Protein AF-A0A930A678-F1 (afdb_monomer_lite)

pLDDT: mean 94.31, std 3.95, range [73.94, 98.25]

Secondary structure (DSSP, 8-state):
-----------TTEEEEEEEEETTEEEEEEEESSS--EEEEETT--EEEEEESS----S-EEEE-S-SS-EEEEEES-BTTTB-TT-EEEEEEEETTEEEEE-

Sequence (103 aa):
MKVNKKVLGTLNKCYALAQVEFDGKNYLACAAEKEDPCYLYDYEGNFIEKLWDGPGGVMSLEQYLNQTYPTLLATWKFYSPNNGADSKIVYYLRKDGEWQIHT

Structure (mmCIF, N/CA/C/O backbone):
data_AF-A0A930A678-F1
#
_entry.id   AF-A0A930A678-F1
#
loop_
_atom_site.group_PDB
_atom_site.id
_atom_site.type_symbol
_atom_site.label_atom_id
_atom_site.label_alt_id
_atom_site.label_comp_id
_atom_site.label_asym_id
_atom_site.label_entity_id
_atom_site.label_seq_id
_atom_site.pdbx_PDB_ins_code
_atom_site.Cartn_x
_atom_site.Cartn_y
_atom_site.Cartn_z
_atom_site.occupancy
_atom_site.B_iso_or_equiv
_atom_site.auth_seq_id
_atom_site.auth_comp_id
_atom_site.auth_asym_id
_atom_site.auth_atom_id
_atom_site.pdbx_PDB_model_num
ATOM 1 N N . MET A 1 1 ? -4.840 -14.455 28.012 1.00 73.94 1 MET A N 1
ATOM 2 C CA . MET A 1 1 ? -5.355 -13.801 26.789 1.00 73.94 1 MET A CA 1
ATOM 3 C C . MET A 1 1 ? -5.968 -14.874 25.897 1.00 73.94 1 MET A C 1
ATOM 5 O O . MET A 1 1 ? -5.311 -15.885 25.687 1.00 73.94 1 MET A O 1
ATOM 9 N N . LYS A 1 2 ? -7.215 -14.717 25.434 1.00 86.62 2 LYS A N 1
ATOM 10 C CA . LYS A 1 2 ? -7.795 -15.583 24.390 1.00 86.62 2 LYS A CA 1
ATOM 11 C C . LYS A 1 2 ? -7.606 -14.868 23.053 1.00 86.62 2 LYS A C 1
ATOM 13 O O . LYS A 1 2 ? -8.099 -13.756 22.907 1.00 86.62 2 LYS A O 1
ATOM 18 N N . VAL A 1 3 ? -6.873 -15.474 22.124 1.00 89.62 3 VAL A N 1
ATOM 19 C CA . VAL A 1 3 ? -6.652 -14.935 20.773 1.00 89.62 3 VAL A CA 1
ATOM 20 C C . VAL A 1 3 ? -7.508 -15.736 19.796 1.00 89.62 3 VAL A C 1
ATOM 22 O O . VAL A 1 3 ? -7.491 -16.966 19.837 1.00 89.62 3 VAL A O 1
ATOM 25 N N . ASN A 1 4 ? -8.268 -15.052 18.940 1.00 90.06 4 ASN A N 1
ATOM 26 C CA . ASN A 1 4 ? -9.025 -15.669 17.853 1.00 90.06 4 ASN A CA 1
ATOM 27 C C . ASN A 1 4 ? -8.321 -15.372 16.523 1.00 90.06 4 ASN A C 1
ATOM 29 O O . ASN A 1 4 ? -8.000 -14.220 16.237 1.00 90.06 4 ASN A O 1
ATOM 33 N N . LYS A 1 5 ? -8.058 -16.410 15.725 1.00 92.00 5 LYS A N 1
ATOM 34 C CA . LYS A 1 5 ? -7.492 -16.260 14.383 1.00 92.00 5 LYS A CA 1
ATOM 35 C C . LYS A 1 5 ? -8.626 -16.083 13.373 1.00 92.00 5 LYS A C 1
ATOM 37 O O . LYS A 1 5 ? -9.414 -17.005 13.182 1.00 92.00 5 LYS A O 1
ATOM 42 N N . LYS A 1 6 ? -8.626 -14.956 12.660 1.00 92.06 6 LYS A N 1
ATOM 43 C CA . LYS A 1 6 ? -9.505 -14.683 11.514 1.00 92.06 6 LYS A CA 1
ATOM 44 C C . LYS A 1 6 ? -8.675 -14.640 10.229 1.00 92.06 6 LYS A C 1
ATOM 46 O O . LYS A 1 6 ? -7.603 -14.042 10.206 1.00 92.06 6 LYS A O 1
ATOM 51 N N . VAL A 1 7 ? -9.154 -15.286 9.168 1.00 94.88 7 VAL A N 1
ATOM 52 C CA . VAL A 1 7 ? -8.589 -15.128 7.819 1.00 94.88 7 VAL A CA 1
ATOM 53 C C . VAL A 1 7 ? -9.285 -13.934 7.171 1.00 94.88 7 VAL A C 1
ATOM 55 O O . VAL A 1 7 ? -10.506 -13.948 7.050 1.00 94.88 7 VAL A O 1
ATOM 58 N N . LEU A 1 8 ? -8.522 -12.904 6.799 1.00 94.56 8 LEU A N 1
ATOM 59 C CA . LEU A 1 8 ? -9.066 -11.665 6.220 1.00 94.56 8 LEU A CA 1
ATOM 60 C C . LEU A 1 8 ? -9.264 -11.755 4.700 1.00 94.56 8 LEU A C 1
ATOM 62 O O . LEU A 1 8 ? -10.141 -11.108 4.139 1.00 94.56 8 LEU A O 1
ATOM 66 N N . GLY A 1 9 ? -8.450 -12.568 4.027 1.00 94.06 9 GLY A N 1
ATOM 67 C CA . GLY A 1 9 ? -8.458 -12.709 2.577 1.00 94.06 9 GLY A CA 1
ATOM 68 C C . GLY A 1 9 ? -7.301 -13.569 2.084 1.00 94.06 9 GLY A C 1
ATOM 69 O O . GLY A 1 9 ? -6.598 -14.205 2.871 1.00 94.06 9 GLY A O 1
ATOM 70 N N . THR A 1 10 ? -7.113 -13.604 0.767 1.00 94.94 10 THR A N 1
ATOM 71 C CA . THR A 1 10 ? -5.986 -14.276 0.110 1.00 94.94 10 THR A CA 1
ATOM 72 C C . THR A 1 10 ? -5.342 -13.312 -0.877 1.00 94.94 10 THR A C 1
ATOM 74 O O . THR A 1 10 ? -6.031 -12.707 -1.694 1.00 94.94 10 THR A O 1
ATOM 77 N N . LEU A 1 11 ? -4.022 -13.178 -0.791 1.00 95.50 11 LEU A N 1
ATOM 78 C CA . LEU A 1 11 ? -3.205 -12.381 -1.697 1.00 95.50 11 LEU A CA 1
ATOM 79 C C . LEU A 1 11 ? -1.958 -13.199 -2.030 1.00 95.50 11 LEU A C 1
ATOM 81 O O . LEU A 1 11 ? -1.246 -13.653 -1.127 1.00 95.50 11 LEU A O 1
ATOM 85 N N . ASN A 1 12 ? -1.728 -13.435 -3.319 1.00 94.75 12 ASN A N 1
ATOM 86 C CA . ASN A 1 12 ? -0.567 -14.183 -3.769 1.00 94.75 12 ASN A CA 1
ATOM 87 C C . ASN A 1 12 ? 0.706 -13.438 -3.352 1.00 94.75 12 ASN A C 1
ATOM 89 O O . ASN A 1 12 ? 0.850 -12.250 -3.615 1.00 94.75 12 ASN A O 1
ATOM 93 N N . LYS A 1 13 ? 1.608 -14.140 -2.657 1.00 93.25 13 LYS A N 1
ATOM 94 C CA . LYS A 1 13 ? 2.859 -13.568 -2.130 1.00 93.25 13 LYS A CA 1
ATOM 95 C C . LYS A 1 13 ? 2.647 -12.230 -1.393 1.00 93.25 13 LYS A C 1
ATOM 97 O O . LYS A 1 13 ? 3.385 -11.277 -1.631 1.00 93.25 13 LYS A O 1
ATOM 102 N N . CYS A 1 14 ? 1.647 -12.165 -0.506 1.00 95.06 14 CYS A N 1
ATOM 103 C CA . CYS A 1 14 ? 1.481 -11.051 0.436 1.00 95.06 14 CYS A CA 1
ATOM 104 C C . CYS A 1 14 ? 2.786 -10.834 1.215 1.00 95.06 14 CYS A C 1
ATOM 106 O O . CYS A 1 14 ? 3.248 -11.759 1.889 1.00 95.06 14 CYS A O 1
ATOM 108 N N . TYR A 1 15 ? 3.383 -9.651 1.083 1.00 94.75 15 TYR A N 1
ATOM 109 C CA . TYR A 1 15 ? 4.739 -9.384 1.559 1.00 94.75 15 TYR A CA 1
ATOM 110 C C . TYR A 1 15 ? 4.814 -8.106 2.391 1.00 94.75 15 TYR A C 1
ATOM 112 O O . TYR A 1 15 ? 5.219 -8.160 3.550 1.00 94.75 15 TYR A O 1
ATOM 120 N N . ALA A 1 16 ? 4.394 -6.972 1.829 1.00 96.50 16 ALA A N 1
ATOM 121 C CA . ALA A 1 16 ? 4.449 -5.689 2.516 1.00 96.50 16 ALA A CA 1
ATOM 122 C C . ALA A 1 16 ? 3.115 -5.391 3.207 1.00 96.50 16 ALA A C 1
ATOM 124 O O . ALA A 1 16 ? 2.052 -5.470 2.586 1.00 96.50 16 ALA A O 1
ATOM 125 N N . LEU A 1 17 ? 3.183 -5.036 4.489 1.00 97.12 17 LEU A N 1
ATOM 126 C CA . LEU A 1 17 ? 2.041 -4.632 5.301 1.00 97.12 17 LEU A CA 1
ATOM 127 C C . LEU A 1 17 ? 2.303 -3.241 5.875 1.00 97.12 17 LEU A C 1
ATOM 129 O O . LEU A 1 17 ? 3.418 -2.987 6.321 1.00 97.12 17 LEU A O 1
ATOM 133 N N . ALA A 1 18 ? 1.283 -2.387 5.929 1.00 97.50 18 ALA A N 1
ATOM 134 C CA . ALA A 1 18 ? 1.382 -1.072 6.560 1.00 97.50 18 ALA A CA 1
ATOM 135 C C . ALA A 1 18 ? 0.148 -0.757 7.398 1.00 97.50 18 ALA A C 1
ATOM 137 O O . ALA A 1 18 ? -0.978 -1.073 7.006 1.00 97.50 18 ALA A O 1
ATOM 138 N N . GLN A 1 19 ? 0.363 -0.098 8.536 1.00 96.88 19 GLN A N 1
ATOM 139 C CA . GLN A 1 19 ? -0.720 0.568 9.251 1.00 96.88 19 GLN A CA 1
ATOM 140 C C . GLN A 1 19 ? -1.000 1.895 8.555 1.00 96.88 19 GLN A C 1
ATOM 142 O O . GLN A 1 19 ? -0.073 2.638 8.234 1.00 96.88 19 GLN A O 1
ATOM 147 N N . VAL A 1 20 ? -2.273 2.164 8.295 1.00 97.12 20 VAL A N 1
ATOM 148 C CA . VAL A 1 20 ? -2.711 3.364 7.588 1.00 97.12 20 VAL A CA 1
ATOM 149 C C . VAL A 1 20 ? -3.823 4.027 8.381 1.00 97.12 20 VAL A C 1
ATOM 151 O O . VAL A 1 20 ? -4.803 3.377 8.733 1.00 97.12 20 VAL A O 1
ATOM 154 N N . GLU A 1 21 ? -3.698 5.325 8.622 1.00 96.12 21 GLU A N 1
ATOM 155 C CA . GLU A 1 21 ? -4.701 6.133 9.304 1.00 96.12 21 GLU A CA 1
ATOM 156 C C . GLU A 1 21 ? -5.250 7.224 8.379 1.00 96.12 21 GLU A C 1
ATOM 158 O O . GLU A 1 21 ? -4.504 8.032 7.823 1.00 96.12 21 GLU A O 1
ATOM 163 N N . PHE A 1 22 ? -6.570 7.271 8.215 1.00 94.88 22 PHE A N 1
ATOM 164 C CA . PHE A 1 22 ? -7.266 8.403 7.603 1.00 94.88 22 PHE A CA 1
ATOM 165 C C . PHE A 1 22 ? -8.717 8.452 8.071 1.00 94.88 22 PHE A C 1
ATOM 167 O O . PHE A 1 22 ? -9.273 7.448 8.517 1.00 94.88 22 PHE A O 1
ATOM 174 N N . ASP A 1 23 ? -9.336 9.629 7.982 1.00 92.00 23 ASP A N 1
ATOM 175 C CA . ASP A 1 23 ? -10.732 9.857 8.377 1.00 92.00 23 ASP A CA 1
ATOM 176 C C . ASP A 1 23 ? -11.043 9.355 9.811 1.00 92.00 23 ASP A C 1
ATOM 178 O O . ASP A 1 23 ? -12.135 8.863 10.101 1.00 92.00 23 ASP A O 1
ATOM 182 N N . GLY A 1 24 ? -10.054 9.455 10.714 1.00 93.50 24 GLY A N 1
ATOM 183 C CA . GLY A 1 24 ? -10.147 9.039 12.121 1.00 93.50 24 GLY A CA 1
ATOM 184 C C . GLY A 1 24 ? -10.208 7.523 12.350 1.00 93.50 24 GLY A C 1
ATOM 185 O O . GLY A 1 24 ? -10.631 7.085 13.421 1.00 93.50 24 GLY A O 1
ATOM 186 N N . LYS A 1 25 ? -9.835 6.714 11.352 1.00 96.31 25 LYS A N 1
ATOM 187 C CA . LYS A 1 25 ? -9.869 5.248 11.402 1.00 96.31 25 LYS A CA 1
ATOM 188 C C . LYS A 1 25 ? -8.511 4.646 11.064 1.00 96.31 25 LYS A C 1
ATOM 190 O O . LYS A 1 25 ? -7.752 5.211 10.283 1.00 96.31 25 LYS A O 1
ATOM 195 N N . ASN A 1 26 ? -8.259 3.468 11.632 1.00 97.44 26 ASN A N 1
ATOM 196 C CA . ASN A 1 26 ? -7.065 2.670 11.380 1.00 97.44 26 ASN A CA 1
ATOM 197 C C . ASN A 1 26 ? -7.366 1.522 10.421 1.00 97.44 26 ASN A C 1
ATOM 199 O O . ASN A 1 26 ? -8.393 0.845 10.539 1.00 97.44 26 ASN A O 1
ATOM 203 N N . TYR A 1 27 ? -6.419 1.276 9.530 1.00 98.00 27 TYR A N 1
ATOM 204 C CA . TYR A 1 27 ? -6.495 0.274 8.487 1.00 98.00 27 TYR A CA 1
ATOM 205 C C . TYR A 1 27 ? -5.177 -0.490 8.367 1.00 98.00 27 TYR A C 1
ATOM 207 O O . TYR A 1 27 ? -4.115 -0.028 8.786 1.00 98.00 27 TYR A O 1
ATOM 215 N N . LEU A 1 28 ? -5.257 -1.670 7.765 1.00 97.94 28 LEU A N 1
ATOM 216 C CA . LEU A 1 28 ? -4.135 -2.510 7.386 1.00 97.94 28 LEU A CA 1
ATOM 217 C C . LEU A 1 28 ? -4.085 -2.592 5.860 1.00 97.94 28 LEU A C 1
ATOM 219 O O . LEU A 1 28 ? -4.970 -3.186 5.240 1.00 97.94 28 LEU A O 1
ATOM 223 N N . ALA A 1 29 ? -3.050 -2.010 5.265 1.00 97.88 29 ALA A N 1
ATOM 224 C CA . ALA A 1 29 ? -2.749 -2.192 3.855 1.00 97.88 29 ALA A CA 1
ATOM 225 C C . ALA A 1 29 ? -1.885 -3.445 3.666 1.00 97.88 29 ALA A C 1
ATOM 227 O O . ALA A 1 29 ? -0.934 -3.664 4.415 1.00 97.88 29 ALA A O 1
ATOM 228 N N . CYS A 1 30 ? -2.214 -4.254 2.664 1.00 97.81 30 CYS A N 1
ATOM 229 C CA . CYS A 1 30 ? -1.563 -5.522 2.349 1.00 97.81 30 CYS A CA 1
ATOM 230 C C . CYS A 1 30 ? -1.190 -5.540 0.867 1.00 97.81 30 CYS A C 1
ATOM 232 O O . CYS A 1 30 ? -2.083 -5.498 0.022 1.00 97.81 30 CYS A O 1
ATOM 234 N N . ALA A 1 31 ? 0.097 -5.620 0.538 1.00 97.19 31 ALA A N 1
ATOM 235 C CA . ALA A 1 31 ? 0.590 -5.607 -0.834 1.00 97.19 31 ALA A CA 1
ATOM 236 C C . ALA A 1 31 ? 1.460 -6.826 -1.153 1.00 97.19 31 ALA A C 1
ATOM 238 O O . ALA A 1 31 ? 2.107 -7.421 -0.283 1.00 97.19 31 ALA A O 1
ATOM 239 N N . ALA A 1 32 ? 1.464 -7.204 -2.427 1.00 94.56 32 ALA A N 1
ATOM 240 C CA . ALA A 1 32 ? 2.161 -8.383 -2.904 1.00 94.56 32 ALA A CA 1
ATOM 241 C C . ALA A 1 32 ? 3.566 -8.097 -3.446 1.00 94.56 32 ALA A C 1
ATOM 243 O O . ALA A 1 32 ? 3.846 -7.054 -4.037 1.00 94.56 32 ALA A O 1
ATOM 244 N N . GLU A 1 33 ? 4.424 -9.110 -3.334 1.00 92.94 33 GLU A N 1
ATOM 245 C CA . GLU A 1 33 ? 5.750 -9.163 -3.961 1.00 92.94 33 GLU A CA 1
ATOM 246 C C . GLU A 1 33 ? 5.686 -9.356 -5.493 1.00 92.94 33 GLU A C 1
ATOM 248 O O . GLU A 1 33 ? 6.669 -9.149 -6.199 1.00 92.94 33 GLU A O 1
ATOM 253 N N . LYS A 1 34 ? 4.553 -9.829 -6.026 1.00 91.88 34 LYS A N 1
ATOM 254 C CA . LYS A 1 34 ? 4.341 -10.100 -7.463 1.00 91.88 34 LYS A CA 1
ATOM 255 C C . LYS A 1 34 ? 3.453 -9.029 -8.088 1.00 91.88 34 LYS A C 1
ATOM 257 O O . LYS A 1 34 ? 3.341 -7.963 -7.517 1.00 91.88 34 LYS A O 1
ATOM 262 N N . GLU A 1 35 ? 2.869 -9.272 -9.256 1.00 93.44 35 GLU A N 1
ATOM 263 C CA . GLU A 1 35 ? 2.039 -8.298 -9.996 1.00 93.44 35 GLU A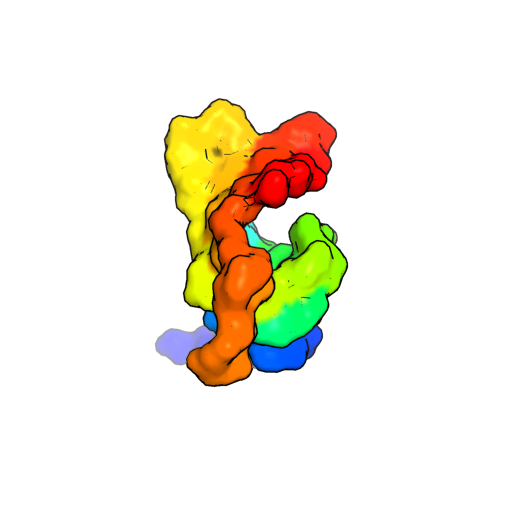 CA 1
ATOM 264 C C . GLU A 1 35 ? 0.660 -8.040 -9.357 1.00 93.44 35 GLU A C 1
ATOM 266 O O . GLU A 1 35 ? -0.155 -7.305 -9.905 1.00 93.44 35 GLU A O 1
ATOM 271 N N . ASP A 1 36 ? 0.384 -8.683 -8.226 1.00 94.88 36 ASP A N 1
ATOM 272 C CA . ASP A 1 36 ? -0.899 -8.666 -7.538 1.00 94.88 36 ASP A CA 1
ATOM 273 C C . ASP A 1 36 ? -1.201 -7.306 -6.852 1.00 94.88 36 ASP A C 1
ATOM 275 O O . ASP A 1 36 ? -0.287 -6.526 -6.559 1.00 94.88 36 ASP A O 1
ATOM 279 N N . PRO A 1 37 ? -2.486 -7.023 -6.564 1.00 96.12 37 PRO A N 1
ATOM 280 C CA . PRO A 1 37 ? -2.947 -5.736 -6.037 1.00 96.12 37 PRO A CA 1
ATOM 281 C C . PRO A 1 37 ? -2.499 -5.430 -4.602 1.00 96.12 37 PRO A C 1
ATOM 283 O O . PRO A 1 37 ? -1.981 -6.284 -3.877 1.00 96.12 37 PRO A O 1
ATOM 286 N N . CYS A 1 38 ? -2.804 -4.206 -4.158 1.00 97.19 38 CYS A N 1
ATOM 287 C CA . CYS A 1 38 ? -2.807 -3.849 -2.741 1.00 97.19 38 CYS A CA 1
ATOM 288 C C . CYS A 1 38 ? -4.231 -3.700 -2.200 1.00 97.19 38 CYS A C 1
ATOM 290 O O . CYS A 1 38 ? -5.058 -2.973 -2.756 1.00 97.19 38 CYS A O 1
ATOM 292 N N . TYR A 1 39 ? -4.508 -4.389 -1.096 1.00 97.94 39 TYR A N 1
ATOM 293 C CA . TYR A 1 39 ? -5.796 -4.379 -0.411 1.00 97.94 39 TYR A CA 1
ATOM 294 C C . TYR A 1 39 ? -5.731 -3.589 0.886 1.00 97.94 39 TYR A C 1
ATOM 296 O O . TYR A 1 39 ? -4.719 -3.626 1.581 1.00 97.94 39 TYR A O 1
ATOM 304 N N . LEU A 1 40 ? -6.839 -2.944 1.235 1.00 97.88 40 LEU A N 1
ATOM 305 C CA . LEU A 1 40 ? -7.026 -2.252 2.499 1.00 97.88 40 LEU A CA 1
ATOM 306 C C . LEU A 1 40 ? -8.099 -2.963 3.329 1.00 97.88 40 LEU A C 1
ATOM 308 O O . LEU A 1 40 ? -9.198 -3.236 2.841 1.00 97.88 40 LEU A O 1
ATOM 312 N N . TYR A 1 41 ? -7.786 -3.233 4.592 1.00 98.25 41 TYR A N 1
ATOM 313 C CA . TYR A 1 41 ? -8.705 -3.813 5.569 1.00 98.25 41 TYR A CA 1
ATOM 314 C C . TYR A 1 41 ? -8.848 -2.894 6.778 1.00 98.25 41 TYR A C 1
ATOM 316 O O . TYR A 1 41 ? -7.894 -2.217 7.144 1.00 98.25 41 TYR A O 1
ATOM 324 N N . ASP A 1 42 ? -10.002 -2.890 7.439 1.00 97.06 42 ASP A N 1
ATOM 325 C CA . ASP A 1 42 ? -10.105 -2.316 8.785 1.00 97.06 42 ASP A CA 1
ATOM 326 C C . ASP A 1 42 ? -9.615 -3.306 9.859 1.00 97.06 42 ASP A C 1
ATOM 328 O O . ASP A 1 42 ? -9.304 -4.472 9.590 1.00 97.06 42 ASP A O 1
ATOM 332 N N . TYR A 1 43 ? -9.549 -2.847 11.109 1.00 94.81 43 TYR A N 1
ATOM 333 C CA . TYR A 1 43 ? -9.106 -3.677 12.236 1.00 94.81 43 TYR A CA 1
ATOM 334 C C . TYR A 1 43 ? -10.168 -4.676 12.727 1.00 94.81 43 TYR A C 1
ATOM 336 O O . TYR A 1 43 ? -9.844 -5.579 13.499 1.00 94.81 43 TYR A O 1
ATOM 344 N N . GLU A 1 44 ? -11.413 -4.580 12.252 1.00 94.38 44 GLU A N 1
ATOM 345 C CA . GLU A 1 44 ? -12.421 -5.635 12.422 1.00 94.38 44 GLU A CA 1
ATOM 346 C C . GLU A 1 44 ? -12.226 -6.768 11.396 1.00 94.38 44 GLU A C 1
ATOM 348 O O . GLU A 1 44 ? -12.802 -7.859 11.515 1.00 94.38 44 GLU A O 1
ATOM 353 N N . GLY A 1 45 ? -11.355 -6.554 10.409 1.00 94.50 45 GLY A N 1
ATOM 354 C CA . GLY A 1 45 ? -11.011 -7.504 9.368 1.00 94.50 45 GLY A CA 1
ATOM 355 C C . GLY A 1 45 ? -11.983 -7.493 8.194 1.00 94.50 45 GLY A C 1
ATOM 356 O O . GLY A 1 45 ? -12.145 -8.530 7.548 1.00 94.50 45 GLY A O 1
ATOM 357 N N . ASN A 1 46 ? -12.672 -6.377 7.959 1.00 96.94 46 ASN A N 1
ATOM 358 C CA . ASN A 1 46 ? -13.496 -6.170 6.777 1.00 96.94 46 ASN A CA 1
ATOM 359 C C . ASN A 1 46 ? -12.632 -5.624 5.639 1.00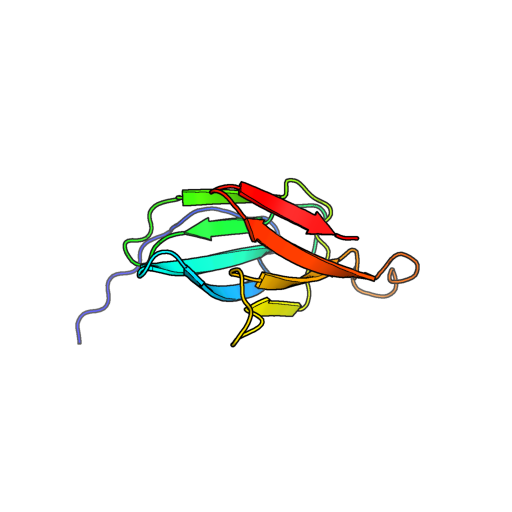 96.94 46 ASN A C 1
ATOM 361 O O . A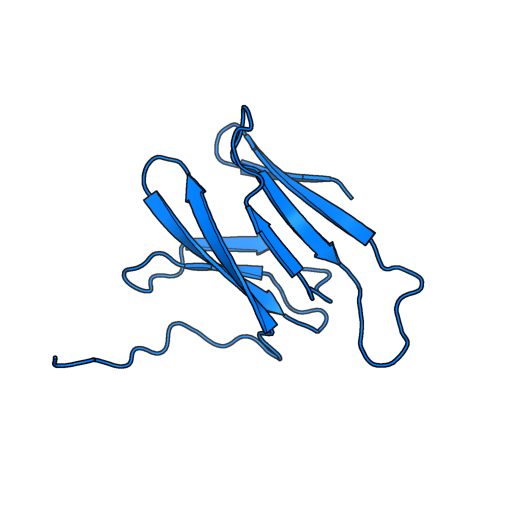SN A 1 46 ? -11.749 -4.796 5.857 1.00 96.94 46 ASN A O 1
ATOM 365 N N . PHE A 1 47 ? -12.889 -6.091 4.418 1.00 97.56 47 PHE A N 1
ATOM 366 C CA . PHE A 1 47 ? -12.299 -5.507 3.217 1.00 97.56 47 PHE A CA 1
ATOM 367 C C . PHE A 1 47 ? -12.911 -4.125 2.972 1.00 97.56 47 PHE A C 1
ATOM 369 O O . PHE A 1 47 ? -14.135 -3.999 2.950 1.00 97.56 47 PHE A O 1
ATOM 376 N N . ILE A 1 48 ? -12.067 -3.114 2.785 1.00 97.00 48 ILE A N 1
ATOM 377 C CA . ILE A 1 48 ? -12.491 -1.728 2.568 1.00 97.00 48 ILE A CA 1
ATOM 378 C C . ILE A 1 48 ? -12.433 -1.398 1.088 1.00 97.00 48 ILE A C 1
ATOM 380 O O . ILE A 1 48 ? -13.450 -1.089 0.472 1.00 97.00 48 ILE A O 1
ATOM 384 N N . GLU A 1 49 ? -11.243 -1.498 0.509 1.00 96.12 49 GLU A N 1
ATOM 385 C CA . GLU A 1 49 ? -11.021 -1.182 -0.891 1.00 96.12 49 GLU A CA 1
ATOM 386 C C . GLU A 1 49 ? -9.735 -1.824 -1.403 1.00 96.12 49 GLU A C 1
ATOM 388 O O . GLU A 1 49 ? -8.916 -2.375 -0.659 1.00 96.12 49 GLU A O 1
ATOM 393 N N . LYS A 1 50 ? -9.561 -1.735 -2.716 1.00 96.00 50 LYS A N 1
ATOM 394 C CA . LYS A 1 50 ? -8.302 -2.018 -3.379 1.00 96.00 50 LYS A CA 1
ATOM 395 C C . LYS A 1 50 ? -7.625 -0.679 -3.652 1.00 96.00 50 LYS A C 1
ATOM 397 O O . LYS A 1 50 ? -8.177 0.121 -4.398 1.00 96.00 50 LYS A O 1
ATOM 402 N N . LEU A 1 51 ? -6.446 -0.460 -3.074 1.00 95.62 51 LEU A N 1
ATOM 403 C CA . LEU A 1 51 ? -5.698 0.782 -3.278 1.00 95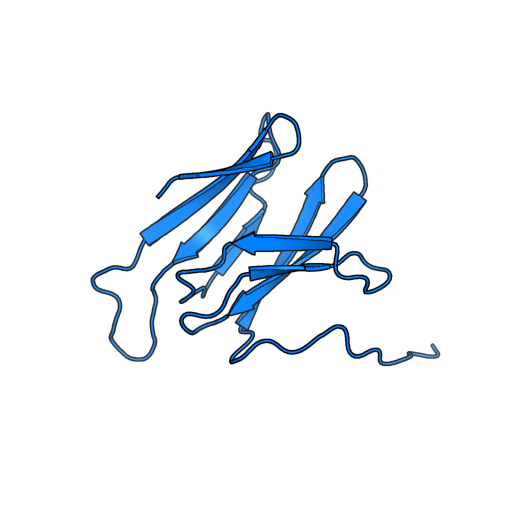.62 51 LEU A CA 1
ATOM 404 C C . LEU A 1 51 ? -5.174 0.879 -4.718 1.00 95.62 51 LEU A C 1
ATOM 406 O O . LEU A 1 51 ? -5.146 1.962 -5.292 1.00 95.62 51 LEU A O 1
ATOM 410 N N . TRP A 1 52 ? -4.784 -0.258 -5.306 1.00 94.50 52 TRP A N 1
ATOM 411 C CA . TRP A 1 52 ? -4.434 -0.377 -6.723 1.00 94.50 52 TRP A CA 1
ATOM 412 C C . TRP A 1 52 ? -4.524 -1.816 -7.229 1.00 94.50 52 TRP A C 1
ATOM 414 O O . TRP A 1 52 ? -4.324 -2.768 -6.472 1.00 94.50 52 TRP A O 1
ATOM 424 N N . ASP A 1 53 ? -4.789 -1.969 -8.528 1.00 93.69 53 ASP A N 1
ATOM 425 C CA . ASP A 1 53 ? -4.791 -3.260 -9.232 1.00 93.69 53 ASP A CA 1
ATOM 426 C C . ASP A 1 53 ? -3.394 -3.818 -9.486 1.00 93.69 53 ASP A C 1
ATOM 428 O O . ASP A 1 53 ? -3.198 -5.028 -9.456 1.00 93.69 53 ASP A O 1
ATOM 432 N N . GLY A 1 54 ? -2.438 -2.928 -9.720 1.00 90.12 54 GLY A N 1
ATOM 433 C CA . GLY A 1 54 ? -1.061 -3.251 -10.038 1.00 90.12 54 GLY A CA 1
ATOM 434 C C . GLY A 1 54 ? -0.340 -2.018 -10.596 1.00 90.12 54 GLY A C 1
ATOM 435 O O . GLY A 1 54 ? -0.975 -0.983 -10.823 1.00 90.12 54 GLY A O 1
ATOM 436 N N . PRO A 1 55 ? 0.972 -2.112 -10.849 1.00 92.50 55 PRO A N 1
ATOM 437 C CA . PRO A 1 55 ? 1.827 -3.263 -10.566 1.00 92.50 55 PRO A CA 1
ATOM 438 C C . PRO A 1 55 ? 1.972 -3.518 -9.060 1.00 92.50 55 PRO A C 1
ATOM 440 O O . PRO A 1 55 ? 1.689 -2.646 -8.237 1.00 92.50 55 PRO A O 1
ATOM 443 N N . GLY A 1 56 ? 2.428 -4.715 -8.703 1.00 91.81 56 GLY A N 1
ATOM 444 C CA . GLY A 1 56 ? 2.919 -4.977 -7.355 1.00 91.81 56 GLY A CA 1
ATOM 445 C C . GLY A 1 56 ? 4.442 -4.861 -7.310 1.00 91.81 56 GLY A C 1
ATOM 446 O O . GLY A 1 56 ? 5.001 -3.825 -7.677 1.00 91.81 56 GLY A O 1
ATOM 447 N N . GLY A 1 57 ? 5.135 -5.891 -6.828 1.00 95.06 57 GLY A N 1
ATOM 448 C CA . GLY A 1 57 ? 6.576 -5.806 -6.566 1.00 95.06 57 GLY A CA 1
ATOM 449 C C . GLY A 1 57 ? 6.860 -4.907 -5.370 1.00 95.06 57 GLY A C 1
ATOM 450 O O . GLY A 1 57 ? 7.827 -4.143 -5.382 1.00 95.06 57 GLY A O 1
ATOM 451 N N . VAL A 1 58 ? 5.962 -4.956 -4.381 1.00 96.56 58 VAL A N 1
ATOM 452 C CA . VAL A 1 58 ? 5.982 -4.083 -3.215 1.00 96.56 58 VAL A CA 1
ATOM 453 C C . VAL A 1 58 ? 6.814 -4.717 -2.122 1.00 96.56 58 VAL A C 1
ATOM 455 O O . VAL A 1 58 ? 6.398 -5.681 -1.483 1.00 96.56 58 VAL A O 1
ATOM 458 N N . MET A 1 59 ? 7.996 -4.148 -1.906 1.00 94.12 59 MET A N 1
ATOM 459 C CA . MET A 1 59 ? 8.926 -4.575 -0.856 1.00 94.12 59 MET A CA 1
ATOM 460 C C . MET A 1 59 ? 8.874 -3.676 0.376 1.00 94.12 59 MET A C 1
ATOM 462 O O . MET A 1 59 ? 9.331 -4.055 1.452 1.00 94.12 59 MET A O 1
ATOM 466 N N . SER A 1 60 ? 8.349 -2.466 0.223 1.00 95.56 60 SER A N 1
ATOM 467 C CA . SER A 1 60 ? 8.166 -1.504 1.302 1.00 95.56 60 SER A CA 1
ATOM 468 C C . SER A 1 60 ? 6.889 -0.732 1.031 1.00 95.56 60 SER A C 1
ATOM 470 O O . SER A 1 60 ? 6.659 -0.297 -0.098 1.00 95.56 60 SER A O 1
ATOM 472 N N . LEU A 1 61 ? 6.067 -0.598 2.062 1.00 97.69 61 LEU A N 1
ATOM 473 C CA . LEU A 1 61 ? 4.820 0.146 2.052 1.00 97.69 61 LEU A CA 1
ATOM 474 C C . LEU A 1 61 ? 4.718 0.834 3.403 1.00 97.69 61 LEU A C 1
ATOM 476 O O . LEU A 1 61 ? 4.772 0.153 4.419 1.00 97.69 61 LEU A O 1
ATOM 480 N N . GLU A 1 62 ? 4.601 2.154 3.413 1.00 97.75 62 GLU A N 1
ATOM 481 C CA . GLU A 1 62 ? 4.533 2.934 4.647 1.00 97.75 62 GLU A CA 1
ATOM 482 C C . GLU A 1 62 ? 3.631 4.148 4.460 1.00 97.75 62 GLU A C 1
ATOM 484 O O . GLU A 1 62 ? 3.537 4.713 3.367 1.00 97.75 62 GLU A O 1
ATOM 489 N N . GLN A 1 63 ? 2.995 4.591 5.541 1.00 97.69 63 GLN A N 1
ATOM 490 C CA . GLN A 1 63 ? 2.301 5.870 5.536 1.00 97.69 63 GLN A CA 1
ATOM 491 C C . GLN A 1 63 ? 3.289 7.018 5.760 1.00 97.69 63 GLN A C 1
ATOM 493 O O . GLN A 1 63 ? 4.034 7.039 6.741 1.00 97.69 63 GLN A O 1
ATOM 498 N N . TYR A 1 64 ? 3.268 8.014 4.873 1.00 96.31 64 TYR A N 1
ATOM 499 C CA . TYR A 1 64 ? 4.019 9.245 5.071 1.00 96.31 64 TYR A CA 1
ATOM 500 C C . TYR A 1 64 ? 3.239 10.187 5.989 1.00 96.31 64 TYR A C 1
ATOM 502 O O . TYR A 1 64 ? 2.194 10.730 5.626 1.00 96.31 64 TYR A O 1
ATOM 510 N N . LEU A 1 65 ? 3.743 10.340 7.210 1.00 94.12 65 LEU A N 1
ATOM 511 C CA . LEU A 1 65 ? 3.089 11.106 8.266 1.00 94.12 65 LEU A CA 1
ATOM 512 C C . LEU A 1 65 ? 3.223 12.624 8.056 1.00 94.12 65 LEU A C 1
ATOM 514 O O . LEU A 1 65 ? 4.099 13.108 7.334 1.00 94.12 65 LEU A O 1
ATOM 518 N N . ASN A 1 66 ? 2.370 13.380 8.753 1.00 92.56 66 ASN A N 1
ATOM 519 C CA . ASN A 1 66 ? 2.380 14.850 8.803 1.00 92.56 66 ASN A CA 1
ATOM 520 C C . ASN A 1 66 ? 2.183 15.539 7.441 1.00 92.56 66 ASN A C 1
ATOM 522 O O . ASN A 1 66 ? 2.710 16.626 7.209 1.00 92.56 66 ASN A O 1
ATOM 526 N N . GLN A 1 67 ? 1.429 14.905 6.543 1.00 94.44 67 GLN A N 1
ATOM 527 C CA . GLN A 1 67 ? 1.056 15.466 5.246 1.00 94.44 67 GLN A CA 1
ATOM 528 C C . GLN A 1 67 ? -0.325 16.125 5.305 1.00 94.44 67 GLN A C 1
ATOM 530 O O . GLN A 1 67 ? -1.174 15.734 6.104 1.00 94.44 67 GLN A O 1
ATOM 535 N N . THR A 1 68 ? -0.574 17.094 4.418 1.00 94.69 68 THR A N 1
ATOM 536 C CA . THR A 1 68 ? -1.893 17.741 4.266 1.00 94.69 68 THR A CA 1
ATOM 537 C C . THR A 1 68 ? -2.997 16.734 3.937 1.00 94.69 68 THR A C 1
ATOM 539 O O . THR A 1 68 ? -4.133 16.892 4.374 1.00 94.69 68 THR A O 1
ATOM 542 N N . TYR A 1 69 ? -2.655 15.701 3.170 1.00 96.38 69 TYR A N 1
ATOM 543 C CA . TYR A 1 69 ? -3.547 14.617 2.778 1.00 96.38 69 TYR A CA 1
ATOM 544 C C . TYR A 1 69 ? -2.929 13.279 3.198 1.00 96.38 69 TYR A C 1
ATOM 546 O O . TYR A 1 69 ? -1.700 13.148 3.129 1.00 96.38 69 TYR A O 1
ATOM 554 N N . PRO A 1 70 ? -3.730 12.269 3.586 1.00 96.88 70 PRO A N 1
ATOM 555 C CA . PRO A 1 70 ? -3.213 10.929 3.838 1.00 96.88 70 PRO A CA 1
ATOM 556 C C . PRO A 1 70 ? -2.388 10.445 2.647 1.00 96.88 70 PRO A C 1
ATOM 558 O O . PRO A 1 70 ? -2.858 10.468 1.511 1.00 96.88 70 PRO A O 1
ATOM 561 N N . THR A 1 71 ? -1.139 10.063 2.903 1.00 97.62 71 THR A N 1
ATOM 562 C CA . THR A 1 71 ? -0.179 9.734 1.847 1.00 97.62 71 THR A CA 1
ATOM 563 C C . THR A 1 71 ? 0.478 8.396 2.137 1.00 97.62 71 THR A C 1
ATOM 565 O O . THR A 1 71 ? 1.009 8.209 3.228 1.00 97.62 71 THR A O 1
ATOM 568 N N . LEU A 1 72 ? 0.485 7.480 1.172 1.00 97.44 72 LEU A N 1
ATOM 569 C CA . LEU A 1 72 ? 1.259 6.238 1.247 1.00 97.44 72 LEU A CA 1
ATOM 570 C C . LEU A 1 72 ? 2.458 6.307 0.314 1.00 97.44 72 LEU A C 1
ATOM 572 O O . LEU A 1 72 ? 2.358 6.850 -0.783 1.00 97.44 72 LEU A O 1
ATOM 576 N N . LEU A 1 73 ? 3.572 5.725 0.741 1.00 97.56 73 LEU A N 1
ATOM 577 C CA . LEU A 1 73 ? 4.765 5.499 -0.062 1.00 97.56 73 LEU A CA 1
ATOM 578 C C . LEU A 1 73 ? 4.929 4.003 -0.282 1.00 97.56 73 LEU A C 1
ATOM 580 O O . LEU A 1 73 ? 4.867 3.226 0.670 1.00 97.56 73 LEU A O 1
ATOM 584 N N . ALA A 1 74 ? 5.168 3.608 -1.527 1.00 97.31 74 ALA A N 1
ATOM 585 C CA . ALA A 1 74 ? 5.403 2.217 -1.879 1.00 97.31 74 ALA A CA 1
ATOM 586 C C . ALA A 1 74 ? 6.590 2.088 -2.832 1.00 97.31 74 ALA A C 1
ATOM 588 O O . ALA A 1 74 ? 6.798 2.929 -3.709 1.00 97.31 74 ALA A O 1
ATOM 589 N N . THR A 1 75 ? 7.346 1.003 -2.696 1.00 96.19 75 THR A N 1
ATOM 590 C CA . THR A 1 75 ? 8.189 0.522 -3.794 1.00 96.19 75 THR A CA 1
ATOM 591 C C . THR A 1 75 ? 7.328 -0.276 -4.757 1.00 96.19 75 THR A C 1
ATOM 593 O O . THR A 1 75 ? 6.498 -1.068 -4.331 1.00 96.19 75 THR A O 1
ATOM 596 N N . TRP A 1 76 ? 7.509 -0.065 -6.053 1.00 95.88 76 TRP A N 1
ATOM 597 C CA . TRP A 1 76 ? 6.819 -0.780 -7.120 1.00 95.88 76 TRP A CA 1
ATOM 598 C C . TRP A 1 76 ? 7.817 -1.448 -8.044 1.00 95.88 76 TRP A C 1
ATOM 600 O O . TRP A 1 76 ? 8.910 -0.921 -8.257 1.00 95.88 76 TRP A O 1
ATOM 610 N N . LYS A 1 77 ? 7.397 -2.573 -8.632 1.00 95.62 77 LYS A N 1
ATOM 611 C CA . LYS A 1 77 ? 8.153 -3.364 -9.613 1.00 95.62 77 LYS A CA 1
ATOM 612 C C . LYS A 1 77 ? 9.519 -3.856 -9.128 1.00 95.62 77 LYS A C 1
ATOM 614 O O . LYS A 1 77 ? 10.386 -4.171 -9.941 1.00 95.62 77 LYS A O 1
ATOM 619 N N . PHE A 1 78 ? 9.711 -3.956 -7.815 1.00 94.50 78 PHE A N 1
ATOM 620 C CA . PHE A 1 78 ? 10.925 -4.525 -7.249 1.00 94.50 78 PHE A CA 1
ATOM 621 C C . PHE A 1 78 ? 10.781 -6.047 -7.177 1.00 94.50 78 PHE A C 1
ATOM 623 O O . PHE A 1 78 ? 10.370 -6.605 -6.161 1.00 94.50 78 PHE A O 1
ATOM 630 N N . TYR A 1 79 ? 11.076 -6.738 -8.278 1.00 91.69 79 TYR A N 1
ATOM 631 C CA . TYR A 1 79 ? 10.873 -8.181 -8.375 1.00 91.69 79 TYR A CA 1
ATOM 632 C C . TYR A 1 79 ? 12.157 -8.962 -8.071 1.00 91.69 79 TYR A C 1
ATOM 634 O O . TYR A 1 79 ? 13.167 -8.879 -8.776 1.00 91.69 79 TYR A O 1
ATOM 642 N N . SER A 1 80 ? 12.096 -9.797 -7.032 1.00 82.00 80 SER A N 1
ATOM 643 C CA . SER A 1 80 ? 13.154 -10.753 -6.693 1.00 82.00 80 SER A CA 1
ATOM 644 C C . SER A 1 80 ? 13.305 -11.835 -7.782 1.00 82.00 80 SER A C 1
ATOM 646 O O . SER A 1 80 ? 12.294 -12.260 -8.362 1.00 82.00 80 SER A O 1
ATOM 648 N N . PRO A 1 81 ? 14.527 -12.338 -8.060 1.00 80.44 81 PRO A N 1
ATOM 649 C CA . PRO A 1 81 ? 15.787 -12.010 -7.380 1.00 80.44 81 PRO A CA 1
ATOM 650 C C . PRO A 1 81 ? 16.593 -10.862 -8.001 1.00 80.44 81 PRO A C 1
ATOM 652 O O . PRO A 1 81 ? 17.361 -10.245 -7.281 1.00 80.44 81 PRO A O 1
ATOM 655 N N . ASN A 1 82 ? 16.440 -10.561 -9.295 1.00 79.75 82 ASN A N 1
ATOM 656 C CA . ASN A 1 82 ? 17.269 -9.574 -10.011 1.00 79.75 82 ASN A CA 1
ATOM 657 C C . ASN A 1 82 ? 16.485 -8.843 -11.119 1.00 79.75 82 ASN A C 1
ATOM 659 O O . ASN A 1 82 ? 17.006 -8.612 -12.208 1.00 79.75 82 ASN A O 1
ATOM 663 N N . ASN A 1 83 ? 15.216 -8.515 -10.881 1.00 87.31 83 ASN A N 1
ATOM 664 C CA . ASN A 1 83 ? 14.390 -7.786 -11.840 1.00 87.31 83 ASN A CA 1
ATOM 665 C C . ASN A 1 83 ? 13.909 -6.471 -11.221 1.00 87.31 83 ASN A C 1
ATOM 667 O O . ASN A 1 83 ? 12.771 -6.346 -10.778 1.00 87.31 83 ASN A O 1
ATOM 671 N N . GLY A 1 84 ? 14.832 -5.510 -11.152 1.00 89.38 84 GLY A N 1
ATOM 672 C CA . GLY A 1 84 ? 14.580 -4.200 -10.561 1.00 89.38 84 GLY A CA 1
ATOM 673 C C . GLY A 1 84 ? 14.746 -3.019 -11.515 1.00 89.38 84 GLY A C 1
ATOM 674 O O . GLY A 1 84 ? 14.655 -1.889 -11.050 1.00 89.38 84 GLY A O 1
ATOM 675 N N . ALA A 1 85 ? 14.988 -3.244 -12.811 1.00 94.94 85 ALA A N 1
ATOM 676 C CA . ALA A 1 85 ? 15.275 -2.169 -13.771 1.00 94.94 85 ALA A CA 1
ATOM 677 C C . ALA A 1 85 ? 14.144 -1.128 -13.869 1.00 94.94 85 ALA A C 1
ATOM 679 O O . ALA A 1 85 ? 14.421 0.061 -13.993 1.00 94.94 85 ALA A O 1
ATOM 680 N N . ASP A 1 86 ? 12.891 -1.573 -13.733 1.00 94.69 86 ASP A N 1
ATOM 681 C CA . ASP A 1 86 ? 11.703 -0.712 -13.745 1.00 94.69 86 ASP A CA 1
ATOM 682 C C . ASP A 1 86 ? 11.228 -0.320 -12.335 1.00 94.69 86 ASP A C 1
ATOM 684 O O . ASP A 1 86 ? 10.111 0.189 -12.179 1.00 94.69 86 ASP A O 1
ATOM 688 N N . SER A 1 87 ? 12.031 -0.595 -11.298 1.00 95.56 87 SER A N 1
ATOM 689 C CA . SER A 1 87 ? 11.626 -0.312 -9.920 1.00 95.56 87 SER A CA 1
ATOM 690 C C . SER A 1 87 ? 11.518 1.179 -9.692 1.00 95.56 87 SER A C 1
ATOM 692 O O . SER A 1 87 ? 12.354 1.962 -10.146 1.00 95.56 87 SER A O 1
ATOM 694 N N . LYS A 1 88 ? 10.516 1.573 -8.917 1.00 96.12 88 LYS A N 1
ATOM 695 C CA . LYS A 1 88 ? 10.293 2.974 -8.585 1.00 96.12 88 LYS A CA 1
ATOM 696 C C . LYS A 1 88 ? 9.642 3.142 -7.232 1.00 96.12 88 LYS A C 1
ATOM 698 O O . LYS A 1 88 ? 8.996 2.231 -6.722 1.00 96.12 88 LYS A O 1
ATOM 703 N N . ILE A 1 89 ? 9.823 4.328 -6.669 1.00 96.06 89 ILE A N 1
ATOM 704 C CA . ILE A 1 89 ? 9.051 4.782 -5.520 1.00 96.06 89 ILE A CA 1
ATOM 705 C C . ILE A 1 89 ? 7.830 5.499 -6.077 1.00 96.06 89 ILE A C 1
ATOM 707 O O . ILE A 1 89 ? 7.964 6.391 -6.913 1.00 96.06 89 ILE A O 1
ATOM 711 N N . VA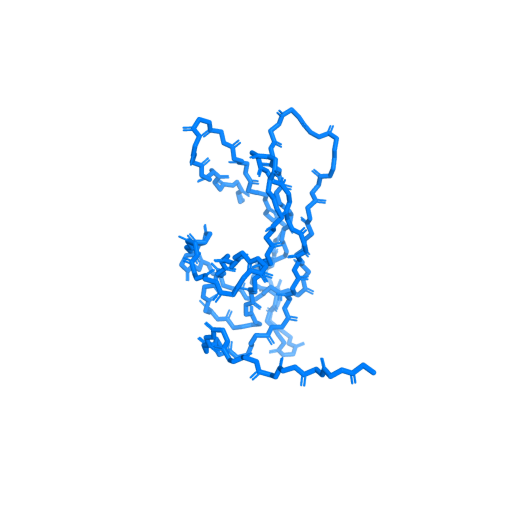L A 1 90 ? 6.656 5.100 -5.617 1.00 96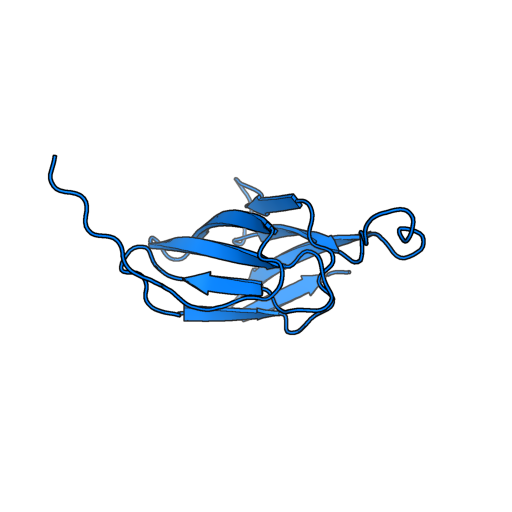.12 90 VAL A N 1
ATOM 712 C CA . VAL A 1 90 ? 5.393 5.760 -5.931 1.00 96.12 90 VAL A CA 1
ATOM 713 C C . VAL A 1 90 ? 4.787 6.313 -4.658 1.00 96.12 90 VAL A C 1
ATOM 715 O O . VAL A 1 90 ? 5.056 5.808 -3.562 1.00 96.12 90 VAL A O 1
ATOM 718 N N . TYR A 1 91 ? 3.953 7.335 -4.805 1.00 95.81 91 TYR A N 1
ATOM 719 C CA . TYR A 1 91 ? 3.136 7.810 -3.703 1.00 95.81 91 TYR A CA 1
ATOM 720 C C . TYR A 1 91 ? 1.662 7.854 -4.077 1.00 95.81 91 TYR A C 1
ATOM 722 O O . TYR A 1 91 ? 1.289 8.083 -5.228 1.00 95.81 91 TYR A O 1
ATOM 730 N N . TYR A 1 92 ? 0.837 7.605 -3.071 1.00 95.38 92 TYR A N 1
ATOM 731 C CA . TYR A 1 92 ? -0.613 7.562 -3.152 1.00 95.38 92 TYR A CA 1
ATOM 732 C C . TYR A 1 92 ? -1.166 8.637 -2.245 1.00 95.38 92 TYR A C 1
ATOM 734 O O . TYR A 1 92 ? -0.981 8.561 -1.035 1.00 95.38 92 TYR A O 1
ATOM 742 N N . LEU A 1 93 ? -1.830 9.627 -2.822 1.00 96.31 93 LEU A N 1
ATOM 743 C CA . LEU A 1 93 ? -2.406 10.753 -2.102 1.00 96.31 93 LEU A CA 1
ATOM 744 C C . LEU A 1 93 ? -3.918 10.559 -1.995 1.00 96.31 93 LEU A C 1
ATOM 746 O O . LEU A 1 93 ? -4.585 10.454 -3.021 1.00 96.31 93 LEU A O 1
ATOM 750 N N . ARG A 1 94 ? -4.479 10.546 -0.785 1.00 96.06 94 ARG A N 1
ATOM 751 C CA . ARG A 1 94 ? -5.931 10.500 -0.603 1.00 96.06 94 ARG A CA 1
ATOM 752 C C . ARG A 1 94 ? -6.514 11.904 -0.570 1.00 96.06 94 ARG A C 1
ATOM 754 O O . ARG A 1 94 ? -6.395 12.603 0.434 1.00 96.06 94 ARG A O 1
ATOM 761 N N . LYS A 1 95 ? -7.175 12.312 -1.645 1.00 95.50 95 LYS A N 1
ATOM 762 C CA . LYS A 1 95 ? -7.779 13.637 -1.776 1.00 95.50 95 LYS A CA 1
ATOM 763 C C . LYS A 1 95 ? -9.237 13.504 -2.198 1.00 95.50 95 LYS A C 1
ATOM 765 O O . LYS A 1 95 ? -9.555 12.714 -3.074 1.00 95.50 95 LYS A O 1
ATOM 770 N N . ASP A 1 96 ? -10.115 14.262 -1.544 1.00 93.62 96 ASP A N 1
ATOM 771 C CA . ASP A 1 96 ? -11.553 14.309 -1.848 1.00 93.62 96 ASP A CA 1
ATOM 772 C C . ASP A 1 96 ? -12.241 12.927 -1.838 1.00 93.62 96 ASP A C 1
ATOM 774 O O . ASP A 1 96 ? -13.197 12.680 -2.564 1.00 93.62 96 ASP A O 1
ATOM 778 N N . GLY A 1 97 ? -11.760 12.018 -0.982 1.00 90.94 97 GLY A N 1
ATOM 779 C CA . GLY A 1 97 ? -12.298 10.662 -0.853 1.00 90.94 97 GLY A CA 1
ATOM 780 C C . GLY A 1 97 ? -11.637 9.613 -1.752 1.00 90.94 97 GLY A C 1
ATOM 781 O O . GLY A 1 97 ? -11.903 8.427 -1.571 1.00 90.94 97 GLY A O 1
ATOM 782 N N . GLU A 1 98 ? -10.753 10.021 -2.661 1.00 92.88 98 GLU A N 1
ATOM 783 C CA . GLU A 1 98 ? -10.162 9.154 -3.681 1.00 92.88 98 GLU A CA 1
ATOM 784 C C . GLU A 1 98 ? -8.640 9.070 -3.551 1.00 92.88 98 GLU A C 1
ATOM 786 O O . GLU A 1 98 ? -7.970 10.032 -3.169 1.00 92.88 98 GLU A O 1
ATOM 791 N N . TRP A 1 99 ? -8.082 7.910 -3.894 1.00 94.38 99 TRP A N 1
ATOM 792 C CA . TRP A 1 99 ? -6.639 7.708 -3.964 1.00 94.38 99 TRP A CA 1
ATOM 793 C C . TRP A 1 99 ? -6.104 8.092 -5.342 1.00 94.38 99 TRP A C 1
ATOM 795 O O . TRP A 1 99 ? -6.529 7.562 -6.365 1.00 94.38 99 TRP A O 1
ATOM 805 N N . GLN A 1 100 ? -5.134 9.001 -5.358 1.00 95.25 100 GLN A N 1
ATOM 806 C CA . GLN A 1 100 ? -4.464 9.477 -6.561 1.00 95.25 100 GLN A CA 1
ATOM 807 C C . GLN A 1 100 ? -3.039 8.939 -6.602 1.00 95.25 100 GLN A C 1
ATOM 809 O O . GLN A 1 100 ? -2.267 9.105 -5.656 1.00 95.25 100 GLN A O 1
ATOM 814 N N . ILE A 1 101 ? -2.708 8.280 -7.709 1.00 93.19 101 ILE A N 1
ATOM 815 C CA . ILE A 1 101 ? -1.429 7.604 -7.907 1.00 93.19 101 ILE A CA 1
ATOM 816 C C . ILE A 1 101 ? -0.449 8.554 -8.583 1.00 93.19 101 ILE A C 1
ATOM 818 O O . ILE A 1 101 ? -0.751 9.122 -9.632 1.00 93.19 101 ILE A O 1
ATOM 822 N N . HIS A 1 102 ? 0.759 8.647 -8.037 1.00 93.56 102 HIS A N 1
ATOM 823 C CA . HIS A 1 102 ? 1.863 9.376 -8.641 1.00 93.56 102 HIS A CA 1
ATOM 824 C C . HIS A 1 102 ? 3.071 8.453 -8.793 1.00 93.56 102 HIS A C 1
ATOM 826 O O . HIS A 1 102 ? 3.578 7.907 -7.808 1.00 93.56 102 HIS A O 1
ATOM 832 N N . THR A 1 103 ? 3.499 8.251 -10.043 1.00 87.62 103 THR A N 1
ATOM 833 C CA . THR A 1 103 ? 4.464 7.210 -10.426 1.00 87.62 103 THR A CA 1
ATOM 834 C C . THR A 1 103 ? 5.604 7.690 -11.295 1.00 87.62 103 THR A C 1
ATOM 836 O O . THR A 1 103 ? 5.411 8.732 -11.951 1.00 87.62 103 THR A O 1
#

Radius of gyration: 13.97 Å; chains: 1; bounding box: 31×34×41 Å

Foldseek 3Di:
DDDDDDDLDDWVQFAEWEWFDDPRFIWIWTFHLAQAWIWIAGPVSHTDDTLDRDRGNWNYKYWDPPDPFTKIWTWHQVHPDPGCPVIDIKMWGQDPNHTDIDD